Protein AF-A0A8H5LXR2-F1 (afdb_monomer_lite)

Structure (mmCIF, N/CA/C/O backbone):
data_AF-A0A8H5LXR2-F1
#
_entry.id   AF-A0A8H5LXR2-F1
#
loop_
_atom_site.group_PDB
_atom_site.id
_atom_site.type_symbol
_atom_site.label_atom_id
_atom_site.label_alt_id
_atom_site.label_comp_id
_atom_site.label_asym_id
_atom_site.label_entity_id
_atom_site.label_seq_id
_atom_site.pdbx_PDB_ins_code
_atom_site.Cartn_x
_atom_site.Cartn_y
_atom_site.Cartn_z
_atom_site.occupancy
_atom_site.B_iso_or_equiv
_atom_site.auth_seq_id
_atom_site.auth_comp_id
_atom_site.auth_asym_id
_atom_site.auth_atom_id
_atom_site.pdbx_PDB_model_num
ATOM 1 N N . MET A 1 1 ? -18.943 8.637 -4.588 1.00 45.62 1 MET A N 1
ATOM 2 C CA . MET A 1 1 ? -17.755 7.909 -5.073 1.00 45.62 1 MET A CA 1
ATOM 3 C C . MET A 1 1 ? -17.208 7.134 -3.897 1.00 45.62 1 MET A C 1
ATOM 5 O O . MET A 1 1 ? -17.057 7.716 -2.832 1.00 45.62 1 MET A O 1
ATOM 9 N N . THR A 1 2 ? -17.063 5.826 -4.045 1.00 66.19 2 THR A N 1
ATOM 10 C CA . THR A 1 2 ? -16.619 4.901 -2.999 1.00 66.19 2 THR A CA 1
ATOM 11 C C . THR A 1 2 ? -15.161 5.186 -2.637 1.00 66.19 2 THR A C 1
ATOM 13 O O . THR A 1 2 ? -14.338 5.377 -3.529 1.00 66.19 2 THR A O 1
ATOM 16 N N . SER A 1 3 ? -14.822 5.191 -1.346 1.00 76.88 3 SER A N 1
ATOM 17 C CA . SER A 1 3 ? -13.465 5.450 -0.829 1.00 76.88 3 SER A CA 1
ATOM 18 C C . SER A 1 3 ? -12.385 4.565 -1.485 1.00 76.88 3 SER A C 1
ATOM 20 O O . SER A 1 3 ? -11.233 4.966 -1.628 1.00 76.88 3 SER A O 1
ATOM 22 N N . LEU A 1 4 ? -12.777 3.372 -1.950 1.00 80.06 4 LEU A N 1
ATOM 23 C CA . LEU A 1 4 ? -11.933 2.418 -2.675 1.00 80.06 4 LEU A CA 1
ATOM 24 C C . LEU A 1 4 ? -11.574 2.859 -4.105 1.00 80.06 4 LEU A C 1
ATOM 26 O O . LEU A 1 4 ? -10.452 2.618 -4.550 1.00 80.06 4 LEU A O 1
ATOM 30 N N . ASP A 1 5 ? -12.488 3.513 -4.825 1.00 82.25 5 ASP A N 1
ATOM 31 C CA . ASP A 1 5 ? -12.216 4.016 -6.178 1.00 82.25 5 ASP A CA 1
ATOM 32 C C . ASP A 1 5 ? -11.228 5.184 -6.135 1.00 82.25 5 ASP A C 1
ATOM 34 O O . ASP A 1 5 ? -10.288 5.250 -6.931 1.00 82.25 5 ASP A O 1
ATOM 38 N N . GLU A 1 6 ? -11.399 6.076 -5.155 1.00 84.75 6 GLU A N 1
ATOM 39 C CA . GLU A 1 6 ? -10.475 7.186 -4.921 1.00 84.75 6 GLU A CA 1
ATOM 40 C C . GLU A 1 6 ? -9.082 6.666 -4.538 1.00 84.75 6 GLU A C 1
ATOM 42 O O . GLU A 1 6 ? -8.073 7.110 -5.093 1.00 84.75 6 GLU A O 1
ATOM 47 N N . PHE A 1 7 ? -9.026 5.644 -3.677 1.00 84.88 7 PHE A N 1
ATOM 48 C CA . PHE A 1 7 ? -7.789 4.947 -3.339 1.00 84.88 7 PHE A CA 1
ATOM 49 C C . PHE A 1 7 ? -7.089 4.368 -4.576 1.00 84.88 7 PHE A C 1
ATOM 51 O O . PHE A 1 7 ? -5.900 4.610 -4.785 1.00 84.88 7 PHE A O 1
ATOM 58 N N . ALA A 1 8 ? -7.816 3.635 -5.424 1.00 84.25 8 ALA A N 1
ATOM 59 C CA . ALA A 1 8 ? -7.258 3.024 -6.627 1.00 84.25 8 ALA A CA 1
ATOM 60 C C . ALA A 1 8 ? -6.747 4.073 -7.630 1.00 84.25 8 ALA A C 1
ATOM 62 O O . ALA A 1 8 ? -5.711 3.862 -8.268 1.00 84.25 8 ALA A O 1
ATOM 63 N N . SER A 1 9 ? -7.441 5.208 -7.756 1.00 86.50 9 SER A N 1
ATOM 64 C CA . SER A 1 9 ? -7.017 6.315 -8.617 1.00 86.50 9 SER A CA 1
ATOM 65 C C . SER A 1 9 ? -5.714 6.944 -8.119 1.00 86.50 9 SER A C 1
ATOM 67 O O . SER A 1 9 ? -4.746 7.040 -8.876 1.00 86.50 9 SER A O 1
ATOM 69 N N . ILE A 1 10 ? -5.638 7.295 -6.830 1.00 85.38 10 ILE A N 1
ATOM 70 C CA . ILE A 1 10 ? -4.432 7.896 -6.241 1.00 85.38 10 ILE A CA 1
ATOM 71 C C . ILE A 1 10 ? -3.268 6.902 -6.267 1.00 85.38 10 ILE A C 1
ATOM 73 O O . ILE A 1 10 ? -2.146 7.289 -6.590 1.00 85.38 10 ILE A O 1
ATOM 77 N N . LEU A 1 11 ? -3.517 5.617 -5.995 1.00 83.56 11 LEU A N 1
ATOM 78 C CA . LEU A 1 11 ? -2.502 4.569 -6.084 1.00 83.56 11 LEU A CA 1
ATOM 79 C C . LEU A 1 11 ? -1.894 4.524 -7.487 1.00 83.56 11 LEU A C 1
ATOM 81 O O . LEU A 1 11 ? -0.672 4.555 -7.613 1.00 83.56 11 LEU A O 1
ATOM 85 N N . LYS A 1 12 ? -2.729 4.507 -8.536 1.00 83.44 12 LYS A N 1
ATOM 86 C CA . LYS A 1 12 ? -2.270 4.528 -9.933 1.00 83.44 12 LYS A CA 1
ATOM 87 C C . LYS A 1 12 ? -1.442 5.768 -10.243 1.00 83.44 12 LYS A C 1
ATOM 89 O O . LYS A 1 12 ? -0.430 5.650 -10.931 1.00 83.44 12 LYS A O 1
ATOM 94 N N . GLU A 1 13 ? -1.831 6.930 -9.731 1.00 83.94 13 GLU A N 1
ATOM 95 C CA . GLU A 1 13 ? -1.042 8.149 -9.898 1.00 83.94 13 GLU A CA 1
ATOM 96 C C . GLU A 1 13 ? 0.313 8.065 -9.193 1.00 83.94 13 GLU A C 1
ATOM 98 O O . GLU A 1 13 ? 1.310 8.500 -9.757 1.00 83.94 13 GLU A O 1
ATOM 103 N N . VAL A 1 14 ? 0.369 7.516 -7.978 1.00 81.12 14 VAL A N 1
ATOM 104 C CA . VAL A 1 14 ? 1.605 7.412 -7.188 1.00 81.12 14 VAL A CA 1
ATOM 105 C C . VAL A 1 14 ? 2.578 6.408 -7.804 1.00 81.12 14 VAL A C 1
ATOM 107 O O . VAL A 1 14 ? 3.768 6.696 -7.892 1.00 81.12 14 VAL A O 1
ATOM 110 N N . VAL A 1 15 ? 2.091 5.257 -8.274 1.00 78.75 15 VAL A N 1
ATOM 111 C CA . VAL A 1 15 ? 2.948 4.216 -8.868 1.00 78.75 15 VAL A CA 1
ATOM 112 C C . VAL A 1 15 ? 3.443 4.571 -10.272 1.00 78.75 15 VAL A C 1
ATOM 114 O O . VAL A 1 15 ? 4.537 4.158 -10.641 1.00 78.75 15 VAL A O 1
ATOM 117 N N . HIS A 1 16 ? 2.681 5.358 -11.043 1.00 76.69 16 HIS A N 1
ATOM 118 C CA . HIS A 1 16 ? 3.132 5.881 -12.340 1.00 76.69 16 HIS A CA 1
ATOM 119 C C . HIS A 1 16 ? 3.902 7.203 -12.220 1.00 76.69 16 HIS A C 1
ATOM 121 O O . HIS A 1 16 ? 4.523 7.644 -13.189 1.00 76.69 16 HIS A O 1
ATOM 127 N N . ALA A 1 17 ? 3.875 7.862 -11.058 1.00 72.56 17 ALA A N 1
ATOM 128 C CA . ALA A 1 17 ? 4.614 9.097 -10.863 1.00 72.56 17 ALA A CA 1
ATOM 129 C C . ALA A 1 17 ? 6.123 8.834 -10.864 1.00 72.56 17 ALA A C 1
ATOM 131 O O . ALA A 1 17 ? 6.642 7.980 -10.150 1.00 72.56 17 ALA A O 1
ATOM 132 N N . LYS A 1 18 ? 6.851 9.675 -11.603 1.00 61.81 18 LYS A N 1
ATOM 133 C CA . LYS A 1 18 ? 8.322 9.680 -11.642 1.00 61.81 18 LYS A CA 1
ATOM 134 C C . LYS A 1 18 ? 8.959 10.050 -10.289 1.00 61.81 18 LYS A C 1
ATOM 136 O O . LYS A 1 18 ? 10.147 9.828 -10.086 1.00 61.81 18 LYS A O 1
ATOM 141 N N . ARG A 1 19 ? 8.184 10.658 -9.380 1.00 61.91 19 ARG A N 1
ATOM 142 C CA . ARG A 1 19 ? 8.580 11.030 -8.014 1.00 61.91 19 ARG A CA 1
ATOM 143 C C . ARG A 1 19 ? 7.430 10.793 -7.039 1.00 61.91 19 ARG A C 1
ATOM 145 O O . ARG A 1 19 ? 6.315 11.257 -7.275 1.00 61.91 19 ARG A O 1
ATOM 152 N N . LEU A 1 20 ? 7.735 10.149 -5.915 1.00 65.94 20 LEU A N 1
ATOM 153 C CA . LEU A 1 20 ? 6.808 9.966 -4.801 1.00 65.94 20 LEU A CA 1
ATOM 154 C C . LEU A 1 20 ? 6.504 11.327 -4.159 1.00 65.94 20 LEU A C 1
ATOM 156 O O . LEU A 1 20 ? 7.384 11.979 -3.600 1.00 65.94 20 LEU A O 1
ATOM 160 N N . SER A 1 21 ? 5.256 11.783 -4.265 1.00 71.12 21 SER A N 1
ATOM 161 C CA . SER A 1 21 ? 4.807 13.009 -3.602 1.00 71.12 21 SER A CA 1
ATOM 162 C C . SER A 1 21 ? 4.327 12.681 -2.192 1.00 71.12 21 SER A C 1
ATOM 164 O O . SER A 1 21 ? 3.335 11.970 -2.028 1.00 71.12 21 SER A O 1
ATOM 166 N N . ALA A 1 22 ? 4.994 13.240 -1.179 1.00 71.62 22 ALA A N 1
ATOM 167 C CA . ALA A 1 22 ? 4.639 13.041 0.228 1.00 71.62 22 ALA A CA 1
ATOM 168 C C . ALA A 1 22 ? 3.172 13.404 0.526 1.00 71.62 22 ALA A C 1
ATOM 170 O O . ALA A 1 22 ? 2.499 12.708 1.276 1.00 71.62 22 ALA A O 1
ATOM 171 N N . SER A 1 23 ? 2.637 14.447 -0.119 1.00 79.94 23 SER A N 1
ATOM 172 C CA . SER A 1 23 ? 1.243 14.866 0.075 1.00 79.94 23 SER A CA 1
ATOM 173 C C . SER A 1 23 ? 0.237 13.851 -0.490 1.00 79.94 23 SER A C 1
ATOM 175 O O . SER A 1 23 ? -0.760 13.544 0.166 1.00 79.94 23 SER A O 1
ATOM 177 N N . LYS A 1 24 ? 0.517 13.266 -1.668 1.00 81.56 24 LYS A N 1
ATOM 178 C CA . LYS A 1 24 ? -0.314 12.190 -2.243 1.00 81.56 24 LYS A CA 1
ATOM 179 C C . LYS A 1 24 ? -0.245 10.921 -1.400 1.00 81.56 24 LYS A C 1
ATOM 181 O O . LYS A 1 24 ? -1.272 10.288 -1.189 1.00 81.56 24 LYS A O 1
ATOM 186 N N . MET A 1 25 ? 0.942 10.599 -0.885 1.00 81.81 25 MET A N 1
ATOM 187 C CA . MET A 1 25 ? 1.143 9.490 0.045 1.00 81.81 25 MET A CA 1
ATOM 188 C C . MET A 1 25 ? 0.304 9.650 1.311 1.00 81.81 25 MET A C 1
ATOM 190 O O . MET A 1 25 ? -0.450 8.745 1.644 1.00 81.81 25 MET A O 1
ATOM 194 N N . SER A 1 26 ? 0.352 10.808 1.972 1.00 81.44 26 SER A N 1
ATOM 195 C CA . SER A 1 26 ? -0.456 11.047 3.174 1.00 81.44 26 SER A CA 1
ATOM 196 C C . SER A 1 26 ? -1.958 10.933 2.903 1.00 81.44 26 SER A C 1
ATOM 198 O O . SER A 1 26 ? -2.661 10.303 3.690 1.00 81.44 26 SER A O 1
ATOM 200 N N . LYS A 1 27 ? -2.449 11.467 1.774 1.00 85.62 27 LYS A N 1
ATOM 201 C CA . LYS A 1 27 ? -3.857 11.309 1.363 1.00 85.62 27 LYS A CA 1
ATOM 202 C C . LYS A 1 27 ? -4.234 9.850 1.119 1.00 85.62 27 LYS A C 1
ATOM 204 O O . LYS A 1 27 ? -5.265 9.399 1.605 1.00 85.62 27 LYS A O 1
ATOM 209 N N . LEU A 1 28 ? -3.402 9.118 0.377 1.00 85.75 28 LEU A N 1
ATOM 210 C CA . LEU A 1 28 ? -3.611 7.699 0.089 1.00 85.75 28 LEU A CA 1
ATOM 211 C C . LEU A 1 28 ? -3.721 6.894 1.388 1.00 85.75 28 LEU A C 1
ATOM 213 O O . LEU A 1 28 ? -4.634 6.087 1.552 1.00 85.75 28 LEU A O 1
ATOM 217 N N . THR A 1 29 ? -2.816 7.165 2.325 1.00 85.75 29 THR A N 1
ATOM 218 C CA . THR A 1 29 ? -2.798 6.542 3.642 1.00 85.75 29 THR A CA 1
ATOM 219 C C . THR A 1 29 ? -4.039 6.888 4.454 1.00 85.75 29 THR A C 1
ATOM 221 O O . THR A 1 29 ? -4.649 6.001 5.036 1.00 85.75 29 THR A O 1
ATOM 224 N N . GLU A 1 30 ? -4.463 8.150 4.468 1.00 86.44 30 GLU A N 1
ATOM 225 C CA . GLU A 1 30 ? -5.673 8.569 5.178 1.00 86.44 30 GLU A CA 1
ATOM 226 C C . GLU A 1 30 ? -6.931 7.869 4.636 1.00 86.44 30 GLU A C 1
ATOM 228 O O . GLU A 1 30 ? -7.756 7.392 5.414 1.00 86.44 30 GLU A O 1
ATOM 233 N N . ILE A 1 31 ? -7.062 7.753 3.312 1.00 86.31 31 ILE A N 1
ATOM 234 C CA . ILE A 1 31 ? -8.185 7.054 2.668 1.00 86.31 31 ILE A CA 1
ATOM 235 C C . ILE A 1 31 ? -8.156 5.559 2.997 1.00 86.31 31 ILE A C 1
ATOM 237 O O . ILE A 1 31 ? -9.200 4.978 3.304 1.00 86.31 31 ILE A O 1
ATOM 241 N N . ALA A 1 32 ? -6.970 4.942 2.985 1.00 84.38 32 ALA A N 1
ATOM 242 C CA . ALA A 1 32 ? -6.811 3.548 3.380 1.00 84.38 32 ALA A CA 1
ATOM 243 C C . ALA A 1 32 ? -7.230 3.331 4.836 1.00 84.38 32 ALA A C 1
ATOM 245 O O . ALA A 1 32 ? -8.013 2.429 5.111 1.00 84.38 32 ALA A O 1
ATOM 246 N N . LEU A 1 33 ? -6.774 4.193 5.753 1.00 82.94 33 LEU A N 1
ATOM 247 C CA . LEU A 1 33 ? -7.121 4.131 7.175 1.00 82.94 33 LEU A CA 1
ATOM 248 C C . LEU A 1 33 ? -8.625 4.312 7.421 1.00 82.94 33 LEU A C 1
ATOM 250 O O . LEU A 1 33 ? -9.184 3.652 8.295 1.00 82.94 33 LEU A O 1
ATOM 254 N N . LYS A 1 34 ? -9.292 5.161 6.630 1.00 83.00 34 LYS A N 1
ATOM 255 C CA . LYS A 1 34 ? -10.754 5.335 6.665 1.00 83.00 34 LYS A CA 1
ATOM 256 C C . LYS A 1 34 ? -11.520 4.137 6.107 1.00 83.00 34 LYS A C 1
ATOM 258 O O . LYS A 1 34 ? -12.666 3.944 6.483 1.00 83.00 34 LYS A O 1
ATOM 263 N N . SER A 1 35 ? -10.897 3.343 5.238 1.00 79.88 35 SER A N 1
ATOM 264 C CA . SER A 1 35 ? -11.536 2.218 4.539 1.00 79.88 35 SER A CA 1
ATOM 265 C C . SER A 1 35 ? -11.063 0.855 5.059 1.00 79.88 35 SER A C 1
ATOM 267 O O . SER A 1 35 ? -11.217 -0.154 4.373 1.00 79.88 35 SER A O 1
ATOM 269 N N . MET A 1 36 ? -10.492 0.809 6.271 1.00 79.25 36 MET A N 1
ATOM 270 C CA . MET A 1 36 ? -9.985 -0.424 6.895 1.00 79.25 36 MET A CA 1
ATOM 271 C C . MET A 1 36 ? -11.080 -1.464 7.155 1.00 79.25 36 MET A C 1
ATOM 273 O O . MET A 1 36 ? -10.765 -2.645 7.261 1.00 79.25 36 MET A O 1
ATOM 277 N N . GLU A 1 37 ? -12.356 -1.064 7.167 1.00 77.56 37 GLU A N 1
ATOM 278 C CA . GLU A 1 37 ? -13.496 -1.995 7.169 1.00 77.56 37 GLU A CA 1
ATOM 279 C C . GLU A 1 37 ? -13.470 -2.965 5.971 1.00 77.56 37 GLU A C 1
ATOM 281 O O . GLU A 1 37 ? -13.975 -4.084 6.050 1.00 77.56 37 GLU A O 1
ATOM 286 N N . HIS A 1 38 ? -12.839 -2.552 4.867 1.00 80.69 38 HIS A N 1
ATOM 287 C CA . HIS A 1 38 ? -12.662 -3.320 3.638 1.00 80.69 38 HIS A CA 1
ATOM 288 C C . HIS A 1 38 ? -11.185 -3.660 3.392 1.00 80.69 38 HIS A C 1
ATOM 290 O O . HIS A 1 38 ? -10.743 -3.738 2.241 1.00 80.69 38 HIS A O 1
ATOM 296 N N . ASP A 1 39 ? -10.415 -3.882 4.462 1.00 80.75 39 ASP A N 1
ATOM 297 C CA . ASP A 1 39 ? -8.991 -4.244 4.436 1.00 80.75 39 ASP A CA 1
ATOM 298 C C . ASP A 1 39 ? -8.642 -5.302 3.370 1.00 80.75 39 ASP A C 1
ATOM 300 O O . ASP A 1 39 ? -7.690 -5.142 2.610 1.00 80.75 39 ASP A O 1
ATOM 304 N N . THR A 1 40 ? -9.459 -6.347 3.239 1.00 82.94 40 THR A N 1
ATOM 305 C CA . THR A 1 40 ? -9.277 -7.433 2.262 1.00 82.94 40 THR A CA 1
ATOM 306 C C . THR A 1 40 ? -9.288 -6.925 0.822 1.00 82.94 40 THR A C 1
ATOM 308 O O . THR A 1 40 ? -8.457 -7.331 0.004 1.00 82.94 40 THR A O 1
ATOM 311 N N . GLN A 1 41 ? -10.235 -6.041 0.496 1.00 83.88 41 GLN A N 1
ATOM 312 C CA . GLN A 1 41 ? -10.365 -5.477 -0.847 1.00 83.88 41 GLN A CA 1
ATOM 313 C C . GLN A 1 41 ? -9.223 -4.499 -1.122 1.00 83.88 41 GLN A C 1
ATOM 315 O O . GLN A 1 41 ? -8.626 -4.552 -2.196 1.00 83.88 41 GLN A O 1
ATOM 320 N N . LEU A 1 42 ? -8.863 -3.682 -0.129 1.00 83.81 42 LEU A N 1
ATOM 321 C CA . LEU A 1 42 ? -7.713 -2.778 -0.170 1.00 83.81 42 LEU A CA 1
ATOM 322 C C . LEU A 1 42 ? -6.419 -3.524 -0.506 1.00 83.81 42 LEU A C 1
ATOM 324 O O . LEU A 1 42 ? -5.767 -3.202 -1.500 1.00 83.81 42 LEU A O 1
ATOM 328 N N . VAL A 1 43 ? -6.082 -4.555 0.275 1.00 84.19 43 VAL A N 1
ATOM 329 C CA . VAL A 1 43 ? -4.876 -5.371 0.067 1.00 84.19 43 VAL A CA 1
ATOM 330 C C . VAL A 1 43 ? -4.916 -6.060 -1.296 1.00 84.19 43 VAL A C 1
ATOM 332 O O . VAL A 1 43 ? -3.914 -6.070 -2.008 1.00 84.19 43 VAL A O 1
ATOM 335 N N . SER A 1 44 ? -6.080 -6.563 -1.717 1.00 85.38 44 SER A N 1
ATOM 336 C CA . SER A 1 44 ? -6.241 -7.202 -3.029 1.00 85.38 44 SER A CA 1
ATOM 337 C C . SER A 1 44 ? -5.999 -6.235 -4.193 1.00 85.38 44 SER A C 1
ATOM 339 O O . SER A 1 44 ? -5.320 -6.595 -5.157 1.00 85.38 44 SER A O 1
ATOM 341 N N . ILE A 1 45 ? -6.524 -5.006 -4.118 1.00 85.88 45 ILE A N 1
ATOM 342 C CA . ILE A 1 45 ? -6.300 -3.959 -5.127 1.00 85.88 45 ILE A CA 1
ATOM 343 C C . ILE A 1 45 ? -4.821 -3.566 -5.151 1.00 85.88 45 ILE A C 1
ATOM 345 O O . ILE A 1 45 ? -4.237 -3.461 -6.234 1.00 85.88 45 ILE A O 1
ATOM 349 N N . LEU A 1 46 ? -4.204 -3.405 -3.976 1.00 83.81 46 LEU A N 1
ATOM 350 C CA . LEU A 1 46 ? -2.784 -3.082 -3.832 1.00 83.81 46 LEU A CA 1
ATOM 351 C C . LEU A 1 46 ? -1.907 -4.149 -4.491 1.00 83.81 46 LEU A C 1
ATOM 353 O O . LEU A 1 46 ? -1.084 -3.840 -5.352 1.00 83.81 46 LEU A O 1
ATOM 357 N N . TYR A 1 47 ? -2.142 -5.412 -4.133 1.00 83.81 47 TYR A N 1
ATOM 358 C CA . TYR A 1 47 ? -1.389 -6.563 -4.615 1.00 83.81 47 TYR A CA 1
ATOM 359 C C . TYR A 1 47 ? -1.549 -6.758 -6.124 1.00 83.81 47 TYR A C 1
ATOM 361 O O . TYR A 1 47 ? -0.566 -6.911 -6.851 1.00 83.81 47 TYR A O 1
ATOM 369 N N . ARG A 1 48 ? -2.787 -6.696 -6.632 1.00 83.88 48 ARG A N 1
ATOM 370 C CA . ARG A 1 48 ? -3.064 -6.848 -8.066 1.00 83.88 48 ARG A CA 1
ATOM 371 C C . ARG A 1 48 ? -2.433 -5.717 -8.882 1.00 83.88 48 ARG A C 1
ATOM 373 O O . ARG A 1 48 ? -1.897 -5.975 -9.957 1.00 83.88 48 ARG A O 1
ATOM 380 N N . THR A 1 49 ? -2.450 -4.491 -8.356 1.00 83.50 49 THR A N 1
ATOM 381 C CA . THR A 1 49 ? -1.786 -3.343 -8.987 1.00 83.50 49 THR A CA 1
ATOM 382 C C . THR A 1 49 ? -0.271 -3.529 -8.983 1.00 83.50 49 THR A C 1
ATOM 384 O O . THR A 1 49 ? 0.343 -3.390 -10.032 1.00 83.50 49 THR A O 1
ATOM 387 N N . HIS A 1 50 ? 0.328 -3.935 -7.858 1.00 82.00 50 HIS A N 1
ATOM 3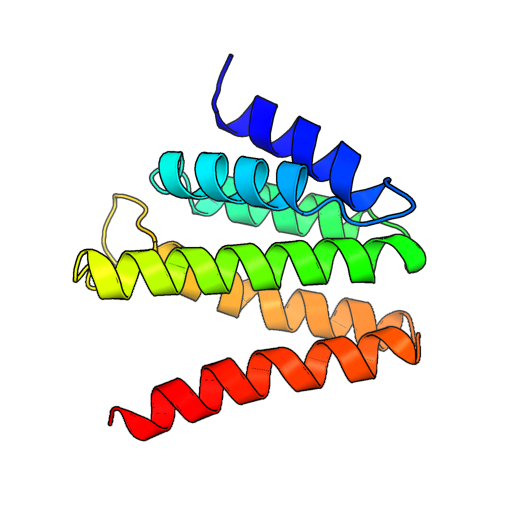88 C CA . HIS A 1 50 ? 1.765 -4.216 -7.763 1.00 82.00 50 HIS A CA 1
ATOM 389 C C . HIS A 1 50 ? 2.227 -5.249 -8.797 1.00 82.00 50 HIS A C 1
ATOM 391 O O . HIS A 1 50 ? 3.173 -5.009 -9.544 1.00 82.00 50 HIS A O 1
ATOM 397 N N . LYS A 1 51 ? 1.513 -6.375 -8.887 1.00 81.69 51 LYS A N 1
ATOM 398 C CA . LYS A 1 51 ? 1.842 -7.465 -9.813 1.00 81.69 51 LYS A CA 1
ATOM 399 C C . LYS A 1 51 ? 1.707 -7.060 -11.286 1.00 81.69 51 LYS A C 1
ATOM 401 O O . LYS A 1 51 ? 2.412 -7.584 -12.140 1.00 81.69 51 LYS A O 1
ATOM 406 N N . SER A 1 52 ? 0.808 -6.123 -11.584 1.00 82.38 52 SER A N 1
ATOM 407 C CA . SER A 1 52 ? 0.606 -5.566 -12.925 1.00 82.38 52 SER A CA 1
ATOM 408 C C . SER A 1 52 ? 1.665 -4.530 -13.327 1.00 82.38 52 SER A C 1
ATOM 410 O O . SER A 1 52 ? 1.706 -4.148 -14.498 1.00 82.38 52 SER A O 1
ATOM 412 N N . LEU A 1 53 ? 2.465 -4.014 -12.390 1.00 77.31 53 LEU A N 1
ATOM 413 C CA . LEU A 1 53 ? 3.372 -2.900 -12.651 1.00 77.31 53 LEU A CA 1
ATOM 414 C C . LEU A 1 53 ? 4.738 -3.356 -13.183 1.00 77.31 53 LEU A C 1
ATOM 416 O O . LEU A 1 53 ? 5.255 -4.407 -12.791 1.00 77.31 53 LEU A O 1
ATOM 420 N N . PRO A 1 54 ? 5.377 -2.532 -14.034 1.00 77.00 54 PRO A N 1
ATOM 421 C CA . PRO A 1 54 ? 6.737 -2.782 -14.480 1.00 77.00 54 PRO A CA 1
ATOM 422 C C . PRO A 1 54 ? 7.740 -2.627 -13.320 1.00 77.00 54 PRO A C 1
ATOM 424 O O . PRO A 1 54 ? 7.494 -1.847 -12.396 1.00 77.00 54 PRO A O 1
ATOM 427 N N . PRO A 1 55 ? 8.910 -3.291 -13.390 1.00 71.62 55 PRO A N 1
ATOM 428 C CA . PRO A 1 55 ? 9.982 -3.242 -12.389 1.00 71.62 55 PRO A CA 1
ATOM 429 C C . PRO A 1 55 ? 10.286 -1.863 -11.790 1.00 71.62 55 PRO A C 1
ATOM 431 O O . PRO A 1 55 ? 10.408 -1.730 -10.577 1.00 71.62 55 PRO A O 1
ATOM 434 N N . ALA A 1 56 ? 10.351 -0.825 -12.629 1.00 71.44 56 ALA A N 1
ATOM 435 C CA . ALA A 1 56 ? 10.659 0.541 -12.206 1.00 71.44 56 ALA A CA 1
ATOM 436 C C . ALA A 1 56 ? 9.594 1.150 -11.272 1.00 71.44 56 ALA A C 1
ATOM 438 O O . ALA A 1 56 ? 9.914 1.977 -10.425 1.00 71.44 56 ALA A O 1
ATOM 439 N N . ALA A 1 57 ? 8.333 0.727 -11.397 1.00 74.94 57 ALA A N 1
ATOM 440 C CA . ALA A 1 57 ? 7.224 1.184 -10.558 1.00 74.94 57 ALA A CA 1
ATOM 441 C C . ALA A 1 57 ? 6.994 0.288 -9.325 1.00 74.94 57 ALA A C 1
ATOM 443 O O . ALA A 1 57 ? 6.270 0.680 -8.404 1.00 74.94 57 ALA A O 1
ATOM 444 N N . LYS A 1 58 ? 7.629 -0.894 -9.265 1.00 75.69 58 LYS A N 1
ATOM 445 C CA . LYS A 1 58 ? 7.537 -1.796 -8.104 1.00 75.69 58 LYS A CA 1
ATOM 446 C C . LYS A 1 58 ? 8.146 -1.173 -6.851 1.00 75.69 58 LYS A C 1
ATOM 448 O O . LYS A 1 58 ? 7.562 -1.306 -5.780 1.00 75.69 58 LYS A O 1
ATOM 453 N N . VAL A 1 59 ? 9.236 -0.413 -6.995 1.00 74.81 59 VAL A N 1
ATOM 454 C CA . VAL A 1 59 ? 9.856 0.344 -5.891 1.00 74.81 59 VAL A CA 1
ATOM 455 C C . VAL A 1 59 ? 8.873 1.368 -5.314 1.00 74.81 59 VAL A C 1
ATOM 457 O O . VAL A 1 59 ? 8.650 1.398 -4.106 1.00 74.81 59 VAL A O 1
ATOM 460 N N . SER A 1 60 ? 8.206 2.150 -6.171 1.00 77.62 60 SER A N 1
ATOM 461 C CA . SER A 1 60 ? 7.179 3.115 -5.749 1.00 77.62 60 SER A CA 1
ATOM 462 C C . SER A 1 60 ? 6.023 2.439 -5.013 1.00 77.62 60 SER A C 1
ATOM 464 O O . SER A 1 60 ? 5.557 2.942 -3.995 1.00 77.62 60 SER A O 1
ATOM 466 N N . SER A 1 61 ? 5.577 1.277 -5.496 1.00 79.81 61 SER A N 1
ATOM 467 C CA . SER A 1 61 ? 4.547 0.495 -4.816 1.00 79.81 61 SER A CA 1
ATOM 468 C C . SER A 1 61 ? 5.024 -0.016 -3.452 1.00 79.81 61 SER A C 1
ATOM 470 O O . SER A 1 61 ? 4.261 0.072 -2.499 1.00 79.81 61 SER A O 1
ATOM 472 N N . LEU A 1 62 ? 6.272 -0.467 -3.310 1.00 77.81 62 LEU A N 1
ATOM 473 C CA . LEU A 1 62 ? 6.822 -0.910 -2.023 1.00 77.81 62 LEU A CA 1
ATOM 474 C C . LEU A 1 62 ? 6.818 0.217 -0.975 1.00 77.81 62 LEU A C 1
ATOM 476 O O . LEU A 1 62 ? 6.414 -0.002 0.164 1.00 77.81 62 LEU A O 1
ATOM 480 N N . TYR A 1 63 ? 7.174 1.441 -1.375 1.00 78.44 63 TYR A N 1
ATOM 481 C CA . TYR A 1 63 ? 7.061 2.618 -0.505 1.00 78.44 63 TYR A CA 1
ATOM 482 C C . TYR A 1 63 ? 5.622 2.885 -0.055 1.00 78.44 63 TYR A C 1
ATOM 484 O O . TYR A 1 63 ? 5.396 3.327 1.072 1.00 78.44 63 TYR A O 1
ATOM 492 N N . VAL A 1 64 ? 4.638 2.603 -0.916 1.00 83.00 64 VAL A N 1
ATOM 493 C CA . VAL A 1 64 ? 3.224 2.683 -0.534 1.00 83.00 64 VAL A CA 1
ATOM 494 C C . VAL A 1 64 ? 2.892 1.655 0.543 1.00 83.00 64 VAL A C 1
ATOM 496 O O . VAL A 1 64 ? 2.272 2.010 1.544 1.00 83.00 64 VAL A O 1
ATOM 499 N N . PHE A 1 65 ? 3.328 0.406 0.365 1.00 82.06 65 PHE A N 1
ATOM 500 C CA . PHE A 1 65 ? 3.143 -0.652 1.361 1.00 82.06 65 PHE A CA 1
ATOM 501 C C . PHE A 1 65 ? 3.790 -0.287 2.708 1.00 82.06 65 PHE A C 1
ATOM 503 O O . PHE A 1 65 ? 3.138 -0.437 3.742 1.00 82.06 65 PHE A O 1
ATOM 510 N N . ASP A 1 66 ? 5.017 0.246 2.712 1.00 81.00 66 ASP A N 1
ATOM 511 C CA . ASP A 1 66 ? 5.704 0.705 3.933 1.00 81.00 66 ASP A CA 1
ATOM 512 C C . ASP A 1 66 ? 4.919 1.816 4.642 1.00 81.00 66 ASP A C 1
ATOM 514 O O . ASP A 1 66 ? 4.607 1.707 5.828 1.00 81.00 66 ASP A O 1
ATOM 518 N N . ALA A 1 67 ? 4.532 2.865 3.912 1.00 82.56 67 ALA A N 1
ATOM 519 C CA . ALA A 1 67 ? 3.805 3.990 4.491 1.00 82.56 67 ALA A CA 1
ATOM 520 C C . ALA A 1 67 ? 2.441 3.574 5.064 1.00 82.56 67 ALA A C 1
ATOM 522 O O . ALA A 1 67 ? 2.061 4.038 6.142 1.00 82.56 67 ALA A O 1
ATOM 523 N N . LEU A 1 68 ? 1.721 2.683 4.373 1.00 84.19 68 LEU A N 1
ATOM 524 C CA . LEU A 1 68 ? 0.451 2.131 4.847 1.00 84.19 68 LEU A CA 1
ATOM 525 C C . LEU A 1 68 ? 0.644 1.288 6.104 1.00 84.19 68 LEU A C 1
ATOM 527 O O . LEU A 1 68 ? -0.098 1.462 7.068 1.00 84.19 68 LEU A O 1
ATOM 531 N N . SER A 1 69 ? 1.658 0.425 6.120 1.00 83.56 69 SER A N 1
ATOM 532 C CA . SER A 1 69 ? 1.971 -0.426 7.270 1.00 83.56 69 SER A CA 1
ATOM 533 C C . SER A 1 69 ? 2.366 0.416 8.485 1.00 83.56 69 SER A C 1
ATOM 535 O O . SER A 1 69 ? 1.829 0.226 9.577 1.00 83.56 69 SER A O 1
ATOM 537 N N . ARG A 1 70 ? 3.227 1.427 8.297 1.00 79.62 70 ARG A N 1
ATOM 538 C CA . ARG A 1 70 ? 3.635 2.355 9.364 1.00 79.62 70 ARG A CA 1
ATOM 539 C C . ARG A 1 70 ? 2.441 3.125 9.927 1.00 79.62 70 ARG A C 1
ATOM 541 O O . ARG A 1 70 ? 2.322 3.274 11.142 1.00 79.62 70 ARG A O 1
ATOM 548 N N . ALA A 1 71 ? 1.539 3.588 9.070 1.00 83.25 71 ALA A N 1
ATOM 549 C CA . ALA A 1 71 ? 0.369 4.340 9.500 1.00 83.25 71 ALA A CA 1
ATOM 550 C C . ALA A 1 71 ? -0.702 3.465 10.165 1.00 83.25 71 ALA A C 1
ATOM 552 O O . ALA A 1 71 ? -1.246 3.855 11.197 1.00 83.25 71 ALA A O 1
ATOM 553 N N . ALA A 1 72 ? -0.953 2.264 9.636 1.00 82.81 72 ALA A N 1
ATOM 554 C CA . ALA A 1 72 ? -1.831 1.281 10.260 1.00 82.81 72 ALA A CA 1
ATOM 555 C C . ALA A 1 72 ? -1.307 0.895 11.650 1.00 82.81 72 ALA A C 1
ATOM 557 O O . ALA A 1 72 ? -2.065 0.939 12.615 1.00 82.81 72 ALA A O 1
ATOM 558 N N . ARG A 1 73 ? 0.002 0.642 11.793 1.00 79.81 73 ARG A N 1
ATOM 559 C CA . ARG A 1 73 ? 0.653 0.388 13.090 1.00 79.81 73 ARG A CA 1
ATOM 560 C C . ARG A 1 73 ? 0.496 1.563 14.049 1.00 79.81 73 ARG A C 1
ATOM 562 O O . ARG A 1 73 ? 0.157 1.371 15.215 1.00 79.81 73 ARG A O 1
ATOM 569 N N . HIS A 1 74 ? 0.723 2.784 13.571 1.00 83.12 74 HIS A N 1
ATOM 570 C CA . HIS A 1 74 ? 0.530 3.981 14.384 1.00 83.12 74 HIS A CA 1
ATOM 571 C C . HIS A 1 74 ? -0.924 4.098 14.863 1.00 83.12 74 HIS A C 1
ATOM 573 O O . HIS A 1 74 ? -1.167 4.456 16.013 1.00 83.12 74 HIS A O 1
ATOM 579 N N . GLN A 1 75 ? -1.899 3.765 14.015 1.00 79.56 75 GLN A N 1
ATOM 580 C CA . GLN A 1 75 ? -3.310 3.768 14.386 1.00 79.56 75 GLN A CA 1
ATOM 581 C C . GLN A 1 75 ? -3.655 2.666 15.393 1.00 79.56 75 GLN A C 1
ATOM 583 O O . GLN A 1 75 ? -4.334 2.958 16.373 1.00 79.56 75 GLN A O 1
ATOM 588 N N . VAL A 1 76 ? -3.126 1.454 15.213 1.00 78.56 76 VAL A N 1
ATOM 589 C CA . VAL A 1 76 ? -3.235 0.338 16.169 1.00 78.56 76 VAL A CA 1
ATOM 590 C C . VAL A 1 76 ? -2.703 0.744 17.541 1.00 78.56 76 VAL A C 1
ATOM 592 O O . VAL A 1 76 ? -3.423 0.641 18.530 1.00 78.56 76 VAL A O 1
ATOM 595 N N . ASN A 1 77 ? -1.489 1.299 17.597 1.00 79.12 77 ASN A N 1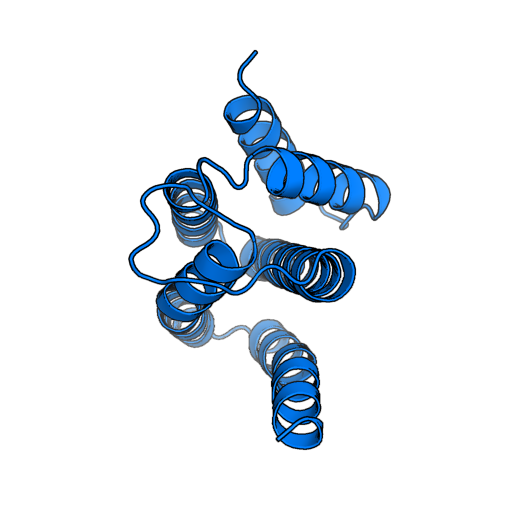
ATOM 596 C CA . ASN A 1 77 ? -0.877 1.769 18.841 1.00 79.12 77 ASN A CA 1
ATOM 597 C C . ASN A 1 77 ? -1.649 2.935 19.474 1.00 79.12 77 ASN A C 1
ATOM 599 O O . ASN A 1 77 ? -1.788 2.986 20.691 1.00 79.12 77 ASN A O 1
ATOM 603 N N . LYS A 1 78 ? -2.147 3.877 18.665 1.00 77.88 78 LYS A N 1
ATOM 604 C CA . LYS A 1 78 ? -2.864 5.064 19.152 1.00 77.88 78 LYS A CA 1
ATOM 605 C C . LYS A 1 78 ? -4.265 4.739 19.671 1.00 77.88 78 LYS A C 1
ATOM 607 O O . LYS A 1 78 ? -4.706 5.355 20.634 1.00 77.88 78 LYS A O 1
ATOM 612 N N . GLN A 1 79 ? -4.977 3.832 19.008 1.00 71.50 79 GLN A N 1
ATOM 613 C CA . GLN A 1 79 ? -6.353 3.463 19.354 1.00 71.50 79 GLN A CA 1
ATOM 614 C C . GLN A 1 79 ? -6.422 2.219 20.253 1.00 71.50 79 GLN A C 1
ATOM 616 O O . GLN A 1 79 ? -7.503 1.880 20.720 1.00 71.50 79 GLN A O 1
ATOM 621 N N . GLY A 1 80 ? -5.294 1.544 20.504 1.00 64.25 80 GLY A N 1
ATOM 622 C CA . GLY A 1 80 ? -5.255 0.300 21.276 1.00 64.25 80 GLY A CA 1
ATOM 623 C C . GLY A 1 80 ? -6.032 -0.840 20.609 1.00 64.25 80 GLY A C 1
ATOM 624 O O . GLY A 1 80 ? -6.554 -1.713 21.299 1.00 64.25 80 GLY A O 1
ATOM 625 N N . ILE A 1 81 ? -6.161 -0.819 19.277 1.00 67.38 81 ILE A N 1
ATOM 626 C CA . ILE A 1 81 ? -6.927 -1.833 18.542 1.00 67.38 81 ILE A CA 1
ATOM 627 C C . ILE A 1 81 ? -6.162 -3.149 18.611 1.00 67.38 81 ILE A C 1
ATOM 629 O O . ILE A 1 81 ? -5.066 -3.264 18.071 1.00 67.38 81 ILE A O 1
ATOM 633 N N . THR A 1 82 ? -6.751 -4.161 19.237 1.00 58.84 82 THR A N 1
ATOM 634 C CA . THR A 1 82 ? -6.187 -5.512 19.205 1.00 58.84 82 THR A CA 1
ATOM 635 C C . THR A 1 82 ? -6.678 -6.200 17.937 1.00 58.84 82 THR A C 1
ATOM 637 O O . THR A 1 82 ? -7.882 -6.265 17.692 1.00 58.84 82 THR A O 1
ATOM 640 N N . GLY A 1 83 ? -5.753 -6.655 17.092 1.00 56.00 83 GLY A N 1
ATOM 641 C CA . GLY A 1 83 ? -6.102 -7.383 15.876 1.00 56.00 83 GLY A CA 1
ATOM 642 C C . GLY A 1 83 ? -6.616 -8.765 16.205 1.00 56.00 83 GLY A C 1
ATOM 643 O O . GLY A 1 83 ? -5.842 -9.615 16.628 1.00 56.00 83 GLY A O 1
ATOM 644 N N . ASP A 1 84 ? -7.906 -8.990 15.987 1.00 54.50 84 ASP A N 1
ATOM 645 C CA . ASP A 1 84 ? -8.476 -10.330 16.006 1.00 54.50 84 ASP A CA 1
ATOM 646 C C . ASP A 1 84 ? -8.582 -10.853 14.565 1.00 54.50 84 ASP A C 1
ATOM 648 O O . ASP A 1 84 ? -9.235 -10.245 13.711 1.00 54.50 84 ASP A O 1
ATOM 652 N N . ILE A 1 85 ? -7.916 -11.978 14.291 1.00 55.16 85 ILE A N 1
ATOM 653 C CA . ILE A 1 85 ? -7.954 -12.695 13.003 1.00 55.16 85 ILE A CA 1
ATOM 654 C C . ILE A 1 85 ? -9.371 -13.199 12.680 1.00 55.16 85 ILE A C 1
ATOM 656 O O . ILE A 1 85 ? -9.701 -13.378 11.510 1.00 55.16 85 ILE A O 1
ATOM 660 N N . ASN A 1 86 ? -10.218 -13.386 13.697 1.00 53.47 86 ASN A N 1
ATOM 661 C CA . ASN A 1 86 ? -11.592 -13.869 13.567 1.00 53.47 86 ASN A CA 1
ATOM 662 C C . ASN A 1 86 ? -12.631 -12.739 13.562 1.00 53.47 86 ASN A C 1
ATOM 664 O O . ASN A 1 86 ? -13.826 -13.015 13.450 1.00 53.47 86 ASN A O 1
ATOM 668 N N . SER A 1 87 ? -12.216 -11.473 13.692 1.00 56.97 87 SER A N 1
ATOM 669 C CA . SER A 1 87 ? -13.160 -10.357 13.631 1.00 56.97 87 SER A CA 1
ATOM 670 C C . SER A 1 87 ? -13.699 -10.188 12.212 1.00 56.97 87 SER A C 1
ATOM 672 O O . SER A 1 87 ? -12.952 -9.946 11.267 1.00 56.97 87 SER A O 1
ATOM 674 N N . THR A 1 88 ? -15.022 -10.267 12.076 1.00 54.34 88 THR A N 1
ATOM 675 C CA . THR A 1 88 ? -15.757 -10.092 10.813 1.00 54.34 88 THR A CA 1
ATOM 676 C C . THR A 1 88 ? -15.634 -8.674 10.244 1.00 54.34 88 THR A C 1
ATOM 678 O O . THR A 1 88 ? -15.850 -8.468 9.053 1.00 54.34 88 THR A O 1
ATOM 681 N N . ASN A 1 89 ? -15.269 -7.702 11.087 1.00 62.03 89 ASN A N 1
ATOM 682 C CA . ASN A 1 89 ? -15.027 -6.317 10.697 1.00 62.03 89 ASN A CA 1
ATOM 683 C C . ASN A 1 89 ? -13.523 -6.087 10.500 1.00 62.03 89 ASN A C 1
ATOM 685 O O . ASN A 1 89 ? -12.736 -6.260 11.434 1.00 62.03 89 ASN A O 1
A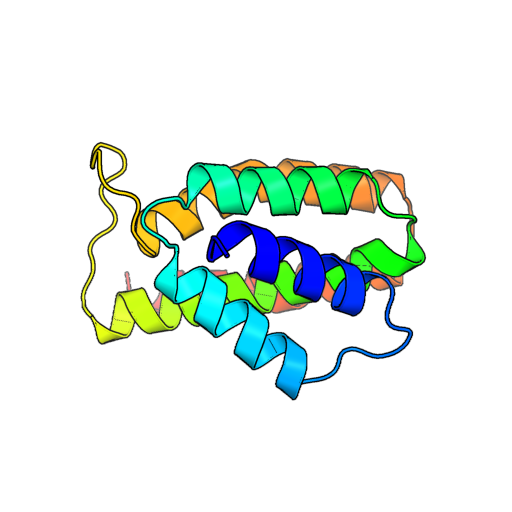TOM 689 N N . GLY A 1 90 ? -13.133 -5.673 9.291 1.00 64.25 90 GLY A N 1
ATOM 690 C CA . GLY A 1 90 ? -11.753 -5.304 8.984 1.00 64.25 90 GLY A CA 1
ATOM 691 C C . GLY A 1 90 ? -11.267 -4.171 9.891 1.00 64.25 90 GLY A C 1
ATOM 692 O O . GLY A 1 90 ? -11.984 -3.201 10.143 1.00 64.25 90 GLY A O 1
ATOM 693 N N . ASN A 1 91 ? -10.050 -4.300 10.415 1.00 73.25 91 ASN A N 1
ATOM 694 C CA . ASN A 1 91 ? -9.419 -3.292 11.263 1.00 73.25 91 ASN A CA 1
ATOM 695 C C . ASN A 1 91 ? -7.941 -3.113 10.879 1.00 73.25 91 ASN A C 1
ATOM 697 O O . ASN A 1 91 ? -7.370 -3.927 10.151 1.00 73.25 91 ASN A O 1
ATOM 701 N N . SER A 1 92 ? -7.301 -2.052 11.381 1.00 75.81 92 SER A N 1
ATOM 702 C CA . SER A 1 92 ? -5.900 -1.735 11.067 1.00 75.81 92 SER A CA 1
ATOM 703 C C . SER A 1 92 ? -4.909 -2.851 11.428 1.00 75.81 92 SER A C 1
ATOM 705 O O . SER A 1 92 ? -3.872 -2.958 10.782 1.00 75.81 92 SER A O 1
ATOM 707 N N . ALA A 1 93 ? -5.203 -3.688 12.423 1.00 76.88 93 ALA A N 1
ATOM 708 C CA . ALA A 1 93 ? -4.346 -4.806 12.805 1.00 76.88 93 ALA A CA 1
ATOM 709 C C . ALA A 1 93 ? -4.578 -6.051 11.926 1.00 76.88 93 ALA A C 1
ATOM 711 O O . ALA A 1 93 ? -3.612 -6.676 11.500 1.00 76.88 93 ALA A O 1
ATOM 712 N N . THR A 1 94 ? -5.822 -6.363 11.549 1.00 81.06 94 THR A N 1
ATOM 713 C CA . THR A 1 94 ? -6.127 -7.416 10.562 1.00 81.06 94 THR A CA 1
ATOM 714 C C . THR A 1 94 ? -5.570 -7.060 9.17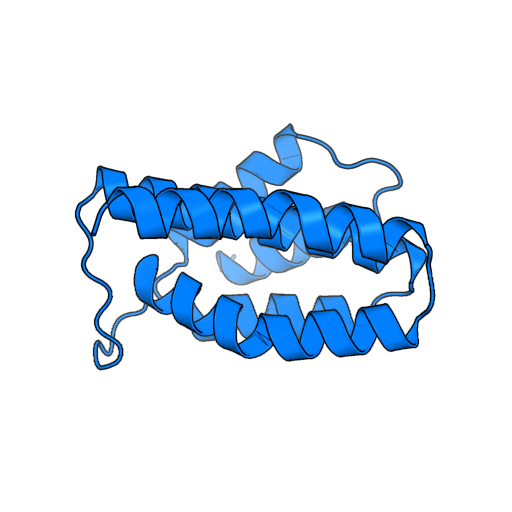9 1.00 81.06 94 THR A C 1
ATOM 716 O O . THR A 1 94 ? -5.062 -7.930 8.471 1.00 81.06 94 THR A O 1
ATOM 719 N N . PHE A 1 95 ? -5.560 -5.771 8.824 1.00 82.88 95 PHE A N 1
ATOM 720 C CA . PHE A 1 95 ? -4.891 -5.263 7.627 1.00 82.88 95 PHE A CA 1
ATOM 721 C C . PHE A 1 95 ? -3.382 -5.546 7.633 1.00 82.88 95 PHE A C 1
ATOM 723 O O . PHE A 1 95 ? -2.853 -6.004 6.622 1.00 82.88 95 PHE A O 1
ATOM 730 N N . LEU A 1 96 ? -2.695 -5.317 8.762 1.00 80.25 96 LEU A N 1
ATOM 731 C CA . LEU A 1 96 ? -1.262 -5.612 8.894 1.00 80.25 96 LEU A CA 1
ATOM 732 C C . LEU A 1 96 ? -0.974 -7.102 8.684 1.00 80.25 96 LEU A C 1
ATOM 734 O O . LEU A 1 96 ? -0.095 -7.439 7.897 1.00 80.25 96 LEU A O 1
ATOM 738 N N . LEU A 1 97 ? -1.772 -7.978 9.301 1.00 80.19 97 LEU A N 1
ATOM 739 C CA . LEU A 1 97 ? -1.647 -9.431 9.137 1.00 80.19 97 LEU A CA 1
ATOM 740 C C . LEU A 1 97 ? -1.869 -9.872 7.683 1.00 80.19 97 LEU A C 1
ATOM 742 O O . LEU A 1 97 ? -1.160 -10.731 7.162 1.00 80.19 97 LEU A O 1
ATOM 746 N N . LYS A 1 98 ? -2.834 -9.259 6.988 1.00 82.56 98 LYS A N 1
ATOM 747 C CA . LYS A 1 98 ? -3.072 -9.531 5.563 1.00 82.56 98 LYS A CA 1
ATOM 748 C C . LYS A 1 98 ? -1.926 -9.046 4.688 1.00 82.56 98 LYS A C 1
ATOM 750 O O . LYS A 1 98 ? -1.565 -9.755 3.752 1.00 82.56 98 LYS A O 1
ATOM 755 N N . ILE A 1 99 ? -1.362 -7.871 4.978 1.00 82.25 99 ILE A N 1
ATOM 756 C CA . ILE A 1 99 ? -0.179 -7.367 4.276 1.00 82.25 99 ILE A CA 1
ATOM 757 C C . ILE A 1 99 ? 1.009 -8.304 4.471 1.00 82.25 99 ILE A C 1
ATOM 759 O O . ILE A 1 99 ? 1.671 -8.612 3.487 1.00 82.25 99 ILE A O 1
ATOM 763 N N . GLU A 1 100 ? 1.245 -8.795 5.685 1.00 79.12 100 GLU A N 1
ATOM 764 C CA . GLU A 1 100 ? 2.318 -9.751 5.972 1.00 79.12 100 GLU A CA 1
ATOM 765 C C . GLU A 1 100 ? 2.188 -11.019 5.111 1.00 79.12 100 GLU A C 1
ATOM 767 O O . GLU A 1 100 ? 3.154 -11.438 4.476 1.00 79.12 100 GLU A O 1
ATOM 772 N N . GLY A 1 101 ? 0.969 -11.549 4.956 1.00 79.69 101 GLY A N 1
ATOM 773 C CA . GLY A 1 101 ? 0.708 -12.711 4.098 1.00 79.69 101 GLY A CA 1
ATOM 774 C C . GLY A 1 101 ? 0.936 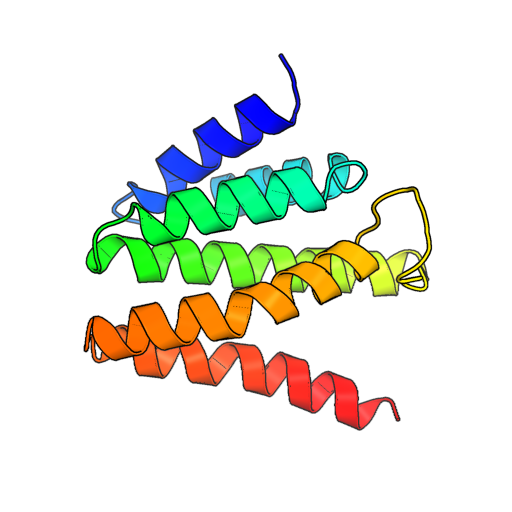-12.480 2.595 1.00 79.69 101 GLY A C 1
ATOM 775 O O . GLY A 1 101 ? 1.323 -13.407 1.885 1.00 79.69 101 GLY A O 1
ATOM 776 N N . VAL A 1 102 ? 0.724 -11.263 2.076 1.00 80.81 102 VAL A N 1
ATOM 777 C CA . VAL A 1 102 ? 1.049 -10.940 0.667 1.00 80.81 102 VAL A CA 1
ATOM 778 C C . VAL A 1 102 ? 2.481 -10.439 0.473 1.00 80.81 102 VAL A C 1
ATOM 780 O O . VAL A 1 102 ? 2.953 -10.385 -0.668 1.00 80.81 102 VAL A O 1
ATOM 783 N N . LEU A 1 103 ? 3.179 -10.091 1.555 1.00 75.31 103 LEU A N 1
ATOM 784 C CA . LEU A 1 103 ? 4.526 -9.533 1.518 1.00 75.31 103 LEU A CA 1
ATOM 785 C C . LEU A 1 103 ? 5.535 -10.529 0.952 1.00 75.31 103 LEU A C 1
ATOM 787 O O . LEU A 1 103 ? 6.316 -10.155 0.081 1.00 75.31 103 LEU A O 1
ATOM 791 N N . GLU A 1 104 ? 5.489 -11.793 1.382 1.00 75.75 104 GLU A N 1
ATOM 792 C CA . GLU A 1 104 ? 6.370 -12.836 0.837 1.00 75.75 104 GLU A CA 1
ATOM 793 C C . GLU A 1 104 ? 6.198 -12.975 -0.681 1.00 75.75 104 GLU A C 1
ATOM 795 O O . GLU A 1 104 ? 7.174 -13.041 -1.430 1.00 75.75 104 GLU A O 1
ATOM 800 N N . GLY A 1 105 ? 4.950 -12.917 -1.158 1.00 76.69 105 GLY A N 1
ATOM 801 C CA . GLY A 1 105 ? 4.639 -12.935 -2.585 1.00 76.69 105 GLY A CA 1
ATOM 802 C C . GLY A 1 105 ? 5.190 -11.718 -3.335 1.00 76.69 105 GLY A C 1
ATOM 803 O O . GLY A 1 105 ? 5.692 -11.868 -4.448 1.00 76.69 105 GLY A O 1
ATOM 804 N N . LEU A 1 106 ? 5.129 -10.523 -2.734 1.00 75.75 106 LEU A N 1
ATOM 805 C CA . LEU A 1 106 ? 5.755 -9.311 -3.281 1.00 75.75 106 LEU A CA 1
ATOM 806 C C . LEU A 1 106 ? 7.279 -9.446 -3.358 1.00 75.75 106 LEU A C 1
ATOM 808 O O . LEU A 1 106 ? 7.897 -9.068 -4.354 1.00 75.75 106 LEU A O 1
ATOM 812 N N . PHE A 1 107 ? 7.887 -9.978 -2.300 1.00 71.19 107 PHE A N 1
ATOM 813 C CA . PHE A 1 107 ? 9.333 -10.104 -2.186 1.00 71.19 107 PHE A CA 1
ATOM 814 C C . PHE A 1 107 ? 9.885 -11.073 -3.229 1.00 71.19 107 PHE A C 1
ATOM 816 O O . PHE A 1 107 ? 10.845 -10.754 -3.931 1.00 71.19 107 PHE A O 1
ATOM 823 N N . GLN A 1 108 ? 9.227 -12.222 -3.392 1.00 75.75 108 GLN A N 1
ATOM 824 C CA . GLN A 1 108 ? 9.587 -13.215 -4.398 1.00 75.75 108 GLN A CA 1
AT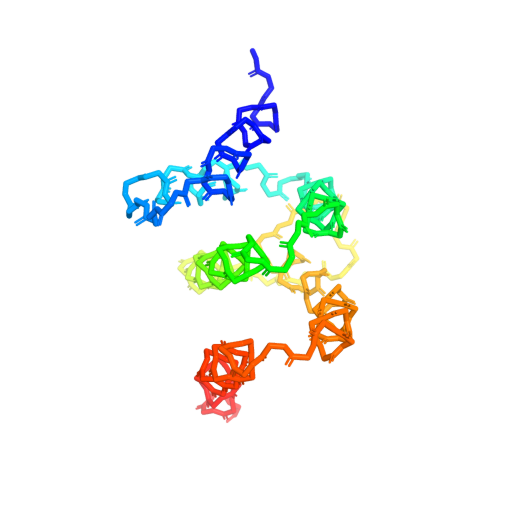OM 825 C C . GLN A 1 108 ? 9.491 -12.639 -5.819 1.00 75.75 108 GLN A C 1
ATOM 827 O O . GLN A 1 108 ? 10.377 -12.856 -6.652 1.00 75.75 108 GLN A O 1
ATOM 832 N N . ASP A 1 109 ? 8.448 -11.852 -6.089 1.00 73.62 109 ASP A N 1
ATOM 833 C CA . ASP A 1 109 ? 8.239 -11.183 -7.373 1.00 73.62 109 ASP A CA 1
ATOM 834 C C . ASP A 1 109 ? 9.321 -10.115 -7.648 1.00 73.62 109 ASP A C 1
ATOM 836 O O . ASP A 1 109 ? 9.800 -9.985 -8.775 1.00 73.62 109 ASP A O 1
ATOM 840 N N . MET A 1 110 ? 9.803 -9.415 -6.615 1.00 69.00 110 MET A N 1
ATOM 841 C CA . MET A 1 110 ? 10.931 -8.476 -6.704 1.00 69.00 110 MET A CA 1
ATOM 842 C C . MET A 1 110 ? 12.294 -9.153 -6.886 1.00 69.00 110 MET A C 1
ATOM 844 O O . MET A 1 110 ? 13.091 -8.689 -7.705 1.00 69.00 110 MET A O 1
ATOM 848 N N . ILE A 1 111 ? 12.576 -10.252 -6.174 1.00 68.81 111 ILE A N 1
ATOM 849 C CA . ILE A 1 111 ? 13.804 -11.040 -6.388 1.00 68.81 111 ILE A CA 1
ATOM 850 C C . ILE A 1 111 ? 13.858 -11.518 -7.839 1.00 68.81 111 ILE A C 1
ATOM 852 O O . ILE A 1 111 ? 14.901 -11.413 -8.482 1.00 68.81 111 ILE A O 1
ATOM 856 N N . THR A 1 112 ? 12.722 -11.982 -8.363 1.00 70.44 112 THR A N 1
ATOM 857 C CA . THR A 1 112 ? 12.596 -12.449 -9.750 1.00 70.44 112 THR A CA 1
ATOM 858 C C . THR A 1 112 ? 12.885 -11.334 -10.760 1.00 70.44 112 THR A C 1
ATOM 860 O O . THR A 1 112 ? 13.436 -11.587 -11.826 1.00 70.44 112 THR A O 1
ATOM 863 N N . VAL A 1 113 ? 12.566 -10.083 -10.415 1.00 66.88 113 VAL A N 1
ATOM 864 C CA . VAL A 1 113 ? 12.856 -8.900 -11.238 1.00 66.88 113 VAL A CA 1
ATOM 865 C C . VAL A 1 113 ? 14.341 -8.503 -11.223 1.00 66.88 113 VAL A C 1
ATOM 867 O O . VAL A 1 113 ? 14.796 -7.831 -12.147 1.00 66.88 113 VAL A O 1
ATOM 870 N N . GLY A 1 114 ? 15.117 -8.915 -10.216 1.00 55.22 114 GLY A N 1
ATOM 871 C CA . GLY A 1 114 ? 16.581 -8.800 -10.224 1.00 55.22 114 GLY A CA 1
ATOM 872 C C . GLY A 1 114 ? 17.157 -7.378 -10.133 1.00 55.22 114 GLY A C 1
ATOM 873 O O . GLY A 1 114 ? 18.350 -7.195 -10.367 1.00 55.22 114 GLY A O 1
ATOM 874 N N . SER A 1 115 ? 16.356 -6.363 -9.786 1.00 55.25 115 SER A N 1
ATOM 875 C CA . SER A 1 115 ? 16.850 -4.988 -9.611 1.00 55.25 115 SER A CA 1
ATOM 876 C C . SER A 1 115 ? 17.658 -4.844 -8.303 1.00 55.25 115 SER A C 1
ATOM 878 O O . SER A 1 115 ? 17.178 -5.246 -7.242 1.00 55.25 115 SER A O 1
ATOM 880 N N . PRO A 1 116 ? 18.867 -4.253 -8.310 1.00 52.50 116 PRO A N 1
ATOM 881 C CA . PRO A 1 116 ? 19.644 -4.026 -7.088 1.00 52.50 116 PRO A CA 1
ATOM 882 C C . PRO A 1 116 ? 18.998 -3.003 -6.134 1.00 52.50 116 PRO A C 1
ATOM 884 O O . PRO A 1 116 ? 19.140 -3.141 -4.921 1.00 52.50 116 PRO A O 1
ATOM 887 N N . GLU A 1 117 ? 18.225 -2.033 -6.639 1.00 48.66 117 GLU A N 1
ATOM 888 C CA . GLU A 1 117 ? 17.492 -1.056 -5.807 1.00 48.66 117 GLU A CA 1
ATOM 889 C C . GLU A 1 117 ? 16.377 -1.718 -4.982 1.00 48.66 117 GLU A C 1
ATOM 891 O O . GLU A 1 117 ? 16.093 -1.309 -3.854 1.00 48.66 117 GLU A O 1
ATOM 896 N N . ALA A 1 118 ? 15.799 -2.803 -5.508 1.00 48.34 118 ALA A N 1
ATOM 897 C CA . ALA A 1 118 ? 14.783 -3.595 -4.827 1.00 48.34 118 ALA A CA 1
ATOM 898 C C . ALA A 1 118 ? 15.317 -4.276 -3.558 1.00 48.34 118 ALA A C 1
ATOM 900 O O . ALA A 1 118 ? 14.613 -4.330 -2.555 1.00 48.34 118 ALA A O 1
ATOM 901 N N . LYS A 1 119 ? 16.571 -4.753 -3.563 1.00 44.75 119 LYS A N 1
ATOM 902 C CA . LYS A 1 119 ? 17.179 -5.434 -2.405 1.00 44.75 119 LYS A CA 1
ATOM 903 C C . LYS A 1 119 ? 17.406 -4.501 -1.215 1.00 44.75 119 LYS A C 1
ATOM 905 O O . LYS A 1 119 ? 17.200 -4.918 -0.079 1.00 44.75 119 LYS A O 1
ATOM 910 N N . VAL A 1 120 ? 17.807 -3.254 -1.465 1.00 43.53 120 VAL A N 1
ATOM 911 C CA . VAL A 1 120 ? 18.170 -2.293 -0.406 1.00 43.53 120 VAL A CA 1
ATOM 912 C C . VAL A 1 120 ? 16.927 -1.702 0.265 1.00 43.53 120 VAL A C 1
ATOM 914 O O . VAL A 1 120 ? 16.876 -1.601 1.491 1.00 43.53 120 VAL A O 1
ATOM 917 N N . SER A 1 121 ? 15.894 -1.377 -0.522 1.00 47.06 121 SER A N 1
ATOM 918 C CA . SER A 1 121 ? 14.623 -0.863 0.009 1.00 47.06 121 SER A CA 1
ATOM 919 C C . SER A 1 121 ? 13.758 -1.940 0.667 1.00 47.06 121 SER A C 1
ATOM 921 O O . SER A 1 121 ? 12.883 -1.600 1.451 1.00 47.06 121 SER A O 1
ATOM 923 N N . CYS A 1 122 ? 13.971 -3.220 0.358 1.00 44.31 122 CYS A N 1
ATOM 924 C CA . CYS A 1 122 ? 13.290 -4.333 1.019 1.00 44.31 122 CYS A CA 1
ATOM 925 C C . CYS A 1 122 ? 13.864 -4.655 2.406 1.00 44.31 122 CYS A C 1
ATOM 927 O O . CYS A 1 122 ? 13.118 -5.022 3.308 1.00 44.31 122 CYS A O 1
ATOM 929 N N . PHE A 1 123 ? 15.184 -4.538 2.578 1.00 41.22 123 PHE A N 1
ATOM 930 C CA . PHE A 1 123 ? 15.851 -4.954 3.816 1.00 41.22 123 PHE A CA 1
ATOM 931 C C . PHE A 1 123 ? 15.775 -3.910 4.933 1.00 41.22 123 PHE A C 1
ATOM 933 O O . PHE A 1 123 ? 15.738 -4.275 6.098 1.00 41.22 123 PHE A O 1
ATOM 940 N N . THR A 1 124 ? 15.746 -2.623 4.592 1.00 41.75 124 THR A N 1
ATOM 941 C CA . THR A 1 124 ? 15.857 -1.528 5.570 1.00 41.75 124 THR A CA 1
ATOM 942 C C . THR A 1 124 ? 14.572 -1.189 6.346 1.00 41.75 124 THR A C 1
ATOM 944 O O . THR A 1 124 ? 14.671 -0.987 7.552 1.00 41.75 124 THR A O 1
ATOM 947 N N . PRO A 1 125 ? 13.359 -1.161 5.758 1.00 51.06 125 PRO A N 1
ATOM 948 C CA . PRO A 1 125 ? 12.158 -0.801 6.515 1.00 51.06 125 PRO A CA 1
ATOM 949 C C . PRO A 1 125 ? 11.616 -1.955 7.369 1.00 51.06 125 PRO A C 1
ATOM 951 O O . PRO A 1 125 ? 10.985 -1.713 8.396 1.00 51.06 125 PRO A O 1
ATOM 954 N N . PHE A 1 126 ? 11.858 -3.209 6.969 1.00 41.59 126 PHE A N 1
ATOM 955 C CA . PHE A 1 126 ? 11.316 -4.375 7.671 1.00 41.59 126 PHE A CA 1
ATOM 956 C C . PHE A 1 126 ? 12.123 -4.730 8.925 1.00 41.59 126 PHE A C 1
ATOM 958 O O . PHE A 1 126 ? 11.535 -5.139 9.922 1.00 41.59 126 PHE A O 1
ATOM 965 N N . THR A 1 127 ? 13.443 -4.499 8.928 1.00 46.06 127 THR A N 1
ATOM 966 C CA . THR A 1 127 ? 14.264 -4.653 10.139 1.00 46.06 127 THR A CA 1
ATOM 967 C C . THR A 1 127 ? 13.879 -3.656 11.222 1.00 46.06 127 THR A C 1
ATOM 969 O O . THR A 1 127 ? 13.829 -4.052 12.376 1.00 46.06 127 THR A O 1
ATOM 972 N N . ASP A 1 128 ? 13.531 -2.412 10.877 1.00 47.28 128 ASP A N 1
ATOM 973 C CA . ASP A 1 128 ? 13.035 -1.425 11.852 1.00 47.28 128 ASP A CA 1
ATOM 974 C C . ASP A 1 128 ? 11.671 -1.829 12.441 1.00 47.28 128 ASP A C 1
ATOM 976 O O . ASP A 1 128 ? 11.435 -1.683 13.637 1.00 47.28 128 ASP A O 1
ATOM 980 N N . ILE A 1 129 ? 10.770 -2.393 11.628 1.00 49.84 129 ILE A N 1
ATOM 981 C CA . ILE A 1 129 ? 9.466 -2.884 12.106 1.00 49.84 129 ILE A CA 1
ATOM 982 C C . ILE A 1 129 ? 9.624 -4.125 13.003 1.00 49.84 129 ILE A C 1
ATOM 984 O O . ILE A 1 129 ? 8.921 -4.234 14.010 1.00 49.84 129 ILE A O 1
ATOM 988 N N . LEU A 1 130 ? 10.546 -5.033 12.667 1.00 43.28 130 LEU A N 1
ATOM 989 C CA . LEU A 1 130 ? 10.777 -6.278 13.404 1.00 43.28 130 LEU A CA 1
ATOM 990 C C . LEU A 1 130 ? 11.569 -6.055 14.709 1.00 43.28 130 LEU A C 1
ATOM 992 O O . LEU A 1 130 ? 11.221 -6.648 15.727 1.00 43.28 130 LEU A O 1
ATOM 996 N N . LEU A 1 131 ? 12.570 -5.159 14.725 1.00 47.09 131 LEU A N 1
ATOM 997 C CA . LEU A 1 131 ? 13.316 -4.809 15.950 1.00 47.09 131 LEU A CA 1
ATOM 998 C C . LEU A 1 131 ? 12.411 -4.128 16.991 1.00 47.09 131 LEU A C 1
ATOM 1000 O O . LEU A 1 131 ? 12.544 -4.363 18.190 1.00 47.09 131 LEU A O 1
ATOM 1004 N N . ASP A 1 132 ? 11.463 -3.305 16.536 1.00 43.03 132 ASP A N 1
ATOM 1005 C CA . ASP A 1 132 ? 10.533 -2.578 17.407 1.00 43.03 132 ASP A CA 1
ATOM 1006 C C . ASP A 1 132 ? 9.379 -3.472 17.918 1.00 43.03 132 ASP A C 1
ATOM 1008 O O . ASP A 1 132 ? 8.711 -3.127 18.895 1.00 43.03 132 ASP A O 1
ATOM 1012 N N . MET A 1 133 ? 9.133 -4.632 17.287 1.00 46.59 133 MET A N 1
ATOM 1013 C CA . MET A 1 133 ? 8.260 -5.685 17.833 1.00 46.59 133 MET A CA 1
ATOM 1014 C C . MET A 1 133 ? 8.957 -6.530 18.909 1.00 46.59 133 MET A C 1
ATOM 1016 O O . MET A 1 133 ? 8.298 -6.912 19.874 1.00 46.59 133 MET A O 1
ATOM 1020 N N . ASP A 1 134 ? 10.260 -6.793 18.778 1.00 36.28 134 ASP A N 1
ATOM 1021 C CA . ASP A 1 134 ? 11.020 -7.603 19.744 1.00 36.28 134 ASP A CA 1
ATOM 1022 C C . ASP A 1 134 ? 11.320 -6.830 21.048 1.00 36.28 134 ASP A C 1
ATOM 1024 O O . ASP A 1 134 ? 11.254 -7.388 22.138 1.00 36.28 134 ASP A O 1
ATOM 1028 N N . VAL A 1 135 ? 11.511 -5.504 20.970 1.00 38.69 135 VAL A N 1
ATOM 1029 C CA . VAL A 1 135 ? 11.729 -4.612 22.136 1.00 38.69 135 VAL A CA 1
ATOM 1030 C C . VAL A 1 135 ? 10.498 -4.452 23.045 1.00 38.69 135 VAL A C 1
ATOM 1032 O O . VAL A 1 135 ? 10.602 -3.892 24.138 1.00 38.69 135 VAL A O 1
ATOM 1035 N N . ARG A 1 136 ? 9.320 -4.928 22.627 1.00 41.34 136 ARG A N 1
ATOM 1036 C CA . ARG A 1 136 ? 8.081 -4.825 23.415 1.00 41.34 136 ARG A CA 1
ATOM 1037 C C . ARG A 1 136 ? 7.527 -6.177 23.883 1.00 41.34 136 ARG A C 1
ATOM 1039 O O . ARG A 1 136 ? 6.352 -6.232 24.255 1.00 41.34 136 ARG A O 1
ATOM 1046 N N . ARG A 1 137 ? 8.346 -7.234 23.846 1.00 39.62 137 ARG A N 1
ATOM 1047 C CA . ARG A 1 137 ? 8.038 -8.536 24.447 1.00 39.62 137 ARG A CA 1
ATOM 1048 C C . ARG A 1 137 ? 8.567 -8.647 25.873 1.00 39.62 137 ARG A C 1
ATOM 1050 O O . ARG A 1 137 ? 9.653 -8.095 26.146 1.00 39.62 137 ARG A O 1
#

Sequence (137 aa):
MTSLDEFASILKEVVHAKRLSASKMSKLTEIALKSMEHDTQLVSILYRTHKSLPPAAKVSSLYVFDALSRAARHQVNKQGITGDINSTNGNSATFLLKIEGVLEGLFQDMITVGSPEAKVSCFTPFTDILLDMDVRR

Organism: NCBI:txid117010

Radius of gyration: 14.59 Å; chains: 1; bounding box: 37×29×39 Å

Foldseek 3Di:
DDLVVVLLVLLVCQLPDPDHDPVSLVVSLVSCQVVQQPLVVNLVSLLVVLLPDDLVSVLSSLVSLLSNLVSLVVCCVVVVDDDDCPDNGGGSVVSNVSSVVCVVVSLVSNVVNVDPVSVVSSPPSVCVVVVVVVVVD

pLDDT: mean 71.41, std 14.37, range [36.28, 86.5]

InterPro domains:
  IPR006569 CID domain [PS51391] (1-137)
  IPR008942 ENTH/VHS [G3DSA:1.25.40.90] (1-123)
  IPR008942 ENTH/VHS [SSF48464] (2-121)

Secondary structure (DSSP, 8-state):
--HHHHHHHHHHHHHH-SS--HHHHHHHHHHHHHTGGGHHHHHHHHHHHHHHS-HHHHHHHHHHHHHHHHHHHHHHHHHT----TT-SS--HHHHHHHHHHHHHHHHHHHHHHT-HHHHHHHHHHHHHHHHHHHTT-